Protein AF-D1KAQ5-F1 (afdb_monomer)

Sequence (77 aa):
MNLTDKIQILKPHSALLKGNLMGIEKEGLRVSRKGGISQAPHPSAFGCALTHPNITTDFSESLIELVTPPMHSADEV

Structure (mmCIF, N/CA/C/O backbone):
data_AF-D1KAQ5-F1
#
_entry.id   AF-D1KAQ5-F1
#
loop_
_atom_site.group_PDB
_atom_site.id
_atom_site.type_symbol
_atom_site.label_atom_id
_atom_site.label_alt_id
_atom_site.label_comp_id
_atom_site.label_asym_id
_atom_site.label_entity_id
_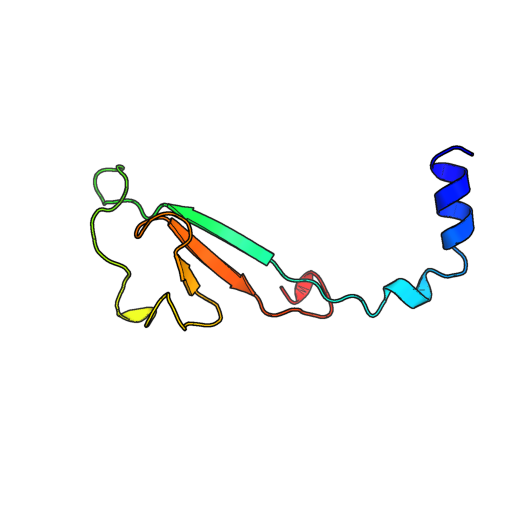atom_site.label_seq_id
_atom_site.pdbx_PDB_ins_code
_atom_site.Cartn_x
_atom_site.Cartn_y
_atom_site.Cartn_z
_atom_site.occupancy
_atom_site.B_iso_or_equiv
_atom_site.auth_seq_id
_atom_site.auth_comp_id
_atom_site.auth_asym_id
_atom_site.auth_atom_id
_atom_site.pdbx_PDB_model_num
ATOM 1 N N . MET A 1 1 ? 31.327 16.239 -14.910 1.00 74.25 1 MET A N 1
ATOM 2 C CA . MET A 1 1 ? 30.168 15.689 -15.638 1.00 74.25 1 MET A CA 1
ATOM 3 C C . MET A 1 1 ? 28.906 16.190 -14.959 1.00 74.25 1 MET A C 1
ATOM 5 O O . MET A 1 1 ? 28.692 15.874 -13.791 1.00 74.25 1 MET A O 1
ATOM 9 N N . ASN A 1 2 ? 28.147 17.046 -15.637 1.00 95.00 2 ASN A N 1
ATOM 10 C CA . ASN A 1 2 ? 26.897 17.604 -15.118 1.00 95.00 2 ASN A CA 1
ATOM 11 C C . ASN A 1 2 ? 25.746 16.578 -15.259 1.00 95.00 2 ASN A C 1
ATOM 13 O O . ASN A 1 2 ? 25.938 15.477 -15.780 1.00 95.00 2 ASN A O 1
ATOM 17 N N . LEU A 1 3 ? 24.553 16.907 -14.756 1.00 92.69 3 LEU A N 1
ATOM 18 C CA . LEU A 1 3 ? 23.383 16.021 -14.839 1.00 92.69 3 LEU A CA 1
ATOM 19 C C . LEU A 1 3 ? 23.009 15.686 -16.292 1.00 92.69 3 LEU A C 1
ATOM 21 O O . LEU A 1 3 ? 22.703 14.537 -16.602 1.00 92.69 3 LEU A O 1
ATOM 25 N N . THR A 1 4 ? 23.077 16.672 -17.183 1.00 95.88 4 THR A N 1
ATOM 26 C CA . THR A 1 4 ? 22.762 16.513 -18.604 1.00 95.88 4 THR A CA 1
ATOM 27 C C . THR A 1 4 ? 23.679 15.490 -19.262 1.00 95.88 4 THR A C 1
ATOM 29 O O . THR A 1 4 ? 23.191 14.595 -19.946 1.00 95.88 4 THR A O 1
ATOM 32 N N . ASP A 1 5 ? 24.983 15.558 -19.000 1.00 95.12 5 ASP A N 1
ATOM 33 C CA . ASP 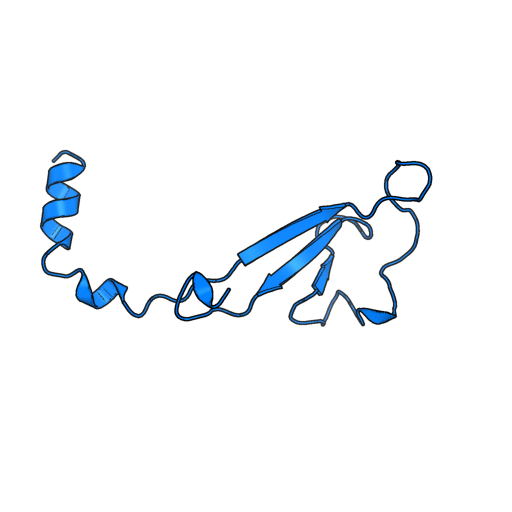A 1 5 ? 25.968 14.614 -19.532 1.00 95.12 5 ASP A CA 1
ATOM 34 C C . ASP A 1 5 ? 25.642 13.174 -19.093 1.00 95.12 5 ASP A C 1
ATOM 36 O O . ASP A 1 5 ? 25.668 12.249 -19.905 1.00 95.12 5 ASP A O 1
ATOM 40 N N . LYS A 1 6 ? 25.263 12.982 -17.819 1.00 92.06 6 LYS A N 1
ATOM 41 C CA . LYS A 1 6 ? 24.862 11.670 -17.281 1.00 92.06 6 LYS A CA 1
ATOM 42 C C . LYS A 1 6 ? 23.599 11.134 -17.958 1.00 92.06 6 LYS A C 1
ATOM 44 O O . LYS A 1 6 ? 23.538 9.953 -18.287 1.00 92.06 6 LYS A O 1
ATOM 49 N N . ILE A 1 7 ? 22.607 11.992 -18.197 1.00 92.25 7 ILE A N 1
ATOM 50 C CA . ILE A 1 7 ? 21.374 11.614 -18.903 1.00 92.25 7 ILE A CA 1
ATOM 51 C C . ILE A 1 7 ? 21.681 11.219 -20.355 1.00 92.25 7 ILE A C 1
ATOM 53 O O . ILE A 1 7 ? 21.131 10.232 -20.846 1.00 92.25 7 ILE A O 1
ATOM 57 N N . GLN A 1 8 ? 22.577 11.939 -21.043 1.00 94.25 8 GLN A N 1
ATOM 58 C CA . GLN A 1 8 ? 22.944 11.608 -22.426 1.00 94.25 8 GLN A CA 1
ATOM 59 C C . GLN A 1 8 ? 23.613 10.236 -22.543 1.00 94.25 8 GLN A C 1
ATOM 61 O O . GLN A 1 8 ? 23.338 9.522 -23.504 1.00 94.25 8 GLN A O 1
ATOM 66 N N . ILE A 1 9 ? 24.418 9.831 -21.556 1.00 93.88 9 ILE A N 1
ATOM 67 C CA . ILE A 1 9 ? 25.032 8.492 -21.521 1.00 93.88 9 ILE A CA 1
ATOM 68 C C . ILE A 1 9 ? 23.968 7.385 -21.467 1.00 93.88 9 ILE A C 1
ATOM 70 O O . ILE A 1 9 ? 24.128 6.343 -22.096 1.00 93.88 9 ILE A O 1
ATOM 74 N N . LEU A 1 10 ? 22.863 7.602 -20.747 1.00 90.31 10 LEU A N 1
ATOM 75 C CA . LEU A 1 10 ? 21.804 6.599 -20.577 1.00 90.31 10 LEU A CA 1
ATOM 76 C C . LEU A 1 10 ? 20.815 6.552 -21.747 1.00 90.31 10 LEU A C 1
ATOM 78 O O . LEU A 1 10 ? 20.147 5.538 -21.950 1.00 90.31 10 LEU A O 1
ATOM 82 N N . LYS A 1 11 ? 20.712 7.629 -22.533 1.00 91.75 11 LYS A N 1
ATOM 83 C CA . LYS A 1 11 ? 19.712 7.781 -23.600 1.00 91.75 11 LYS A CA 1
ATOM 84 C C . LYS A 1 11 ? 19.696 6.618 -24.614 1.00 91.75 11 LYS A C 1
ATOM 86 O O . LYS A 1 11 ? 18.601 6.114 -24.890 1.00 91.75 11 LYS A O 1
ATOM 91 N N . PRO A 1 12 ? 20.852 6.131 -25.122 1.00 94.06 12 PRO A N 1
ATOM 92 C CA . PRO A 1 12 ? 20.901 4.981 -26.032 1.00 94.06 12 PRO A CA 1
ATOM 93 C C . PRO A 1 12 ? 20.393 3.672 -25.409 1.00 94.06 12 PRO A C 1
ATOM 95 O O . PRO A 1 12 ? 19.975 2.771 -26.127 1.00 94.06 12 PRO A O 1
ATOM 98 N N . HIS A 1 13 ? 20.391 3.575 -24.078 1.00 91.06 13 HIS A N 1
ATOM 99 C CA . HIS A 1 13 ? 19.989 2.391 -23.318 1.00 91.06 13 HIS A CA 1
ATOM 100 C C . HIS A 1 13 ? 18.569 2.493 -22.736 1.00 91.06 13 HIS A C 1
ATOM 102 O O . HIS A 1 13 ? 18.149 1.622 -21.979 1.00 91.06 13 HIS A O 1
ATOM 108 N N . SER A 1 14 ? 17.799 3.525 -23.100 1.00 88.94 14 SER A N 1
ATOM 109 C CA . SER A 1 14 ? 16.451 3.792 -22.565 1.00 88.94 14 SER A CA 1
ATOM 110 C C . SER A 1 14 ? 15.465 2.626 -22.707 1.00 88.94 14 SER A C 1
ATOM 112 O O . SER A 1 14 ? 14.588 2.462 -21.862 1.00 88.94 14 SER A O 1
ATOM 114 N N . ALA A 1 15 ? 15.623 1.776 -23.726 1.00 89.69 15 ALA A N 1
ATOM 115 C CA . ALA A 1 15 ? 14.796 0.584 -23.904 1.00 89.69 15 ALA A CA 1
ATOM 116 C C . ALA A 1 15 ? 14.893 -0.402 -22.724 1.00 89.69 15 ALA A C 1
ATOM 118 O O . ALA A 1 15 ? 13.909 -1.076 -22.432 1.00 89.69 15 ALA A O 1
ATOM 119 N N . LEU A 1 16 ? 16.030 -0.445 -22.017 1.00 86.94 16 LEU A N 1
ATOM 120 C CA . LEU A 1 16 ? 16.216 -1.299 -20.838 1.00 86.94 16 LEU A CA 1
ATOM 121 C C . LEU A 1 16 ? 15.318 -0.883 -19.663 1.00 86.94 16 LEU A C 1
ATOM 123 O O . LEU A 1 16 ? 15.003 -1.712 -18.820 1.00 86.94 16 LEU A O 1
ATOM 127 N N . LEU A 1 17 ? 14.866 0.376 -19.625 1.00 84.31 17 LEU A N 1
ATOM 128 C CA . LEU A 1 17 ? 13.996 0.898 -18.565 1.00 84.31 17 LEU A CA 1
ATOM 129 C C . LEU A 1 17 ? 12.515 0.545 -18.776 1.00 84.31 17 LEU A C 1
ATOM 131 O O . LEU A 1 17 ? 11.706 0.748 -17.876 1.00 84.31 17 LEU A O 1
ATOM 135 N N . LYS A 1 18 ? 12.138 0.018 -19.951 1.00 85.44 18 LYS A N 1
ATOM 136 C CA . LYS A 1 18 ? 10.739 -0.319 -20.270 1.00 85.44 18 LYS A CA 1
ATOM 137 C C . LYS A 1 18 ? 10.195 -1.513 -19.483 1.00 85.44 18 LYS A C 1
ATOM 139 O O . LYS A 1 18 ? 8.987 -1.684 -19.434 1.00 85.44 18 LYS A O 1
ATOM 144 N N . GLY A 1 19 ? 11.067 -2.344 -18.912 1.00 86.69 19 GLY A N 1
ATOM 145 C CA . GLY A 1 19 ? 10.675 -3.514 -18.121 1.00 86.69 19 GLY A CA 1
ATOM 146 C C . GLY A 1 19 ? 10.463 -3.228 -16.634 1.00 86.69 19 GLY A C 1
ATOM 147 O O . GLY A 1 19 ? 10.253 -4.169 -15.875 1.00 86.69 19 GLY A O 1
ATOM 148 N N . ASN A 1 20 ? 10.570 -1.967 -16.203 1.00 91.25 20 ASN A N 1
ATOM 149 C CA . ASN A 1 20 ? 10.397 -1.609 -14.801 1.00 91.25 20 ASN A CA 1
ATOM 150 C C . ASN A 1 20 ? 8.959 -1.874 -14.349 1.00 91.25 20 ASN A C 1
ATOM 152 O O . ASN A 1 20 ? 8.012 -1.633 -15.095 1.00 91.25 20 ASN A O 1
ATOM 156 N N . LEU A 1 21 ? 8.819 -2.328 -13.106 1.00 94.88 21 LEU A N 1
ATOM 157 C CA . LEU A 1 21 ? 7.529 -2.434 -12.443 1.00 94.88 21 LEU A CA 1
ATOM 158 C C . LEU A 1 21 ? 7.324 -1.247 -11.501 1.00 94.88 21 LEU A C 1
ATOM 160 O O . LEU A 1 21 ? 8.291 -0.681 -10.986 1.00 94.88 21 LEU A O 1
ATOM 164 N N . MET A 1 22 ? 6.068 -0.883 -11.277 1.00 95.81 22 MET A N 1
ATOM 165 C CA . MET A 1 22 ? 5.649 0.241 -10.445 1.00 95.81 22 MET A CA 1
ATOM 166 C C . MET A 1 22 ? 4.609 -0.236 -9.437 1.00 95.81 22 MET A C 1
ATOM 168 O O . MET A 1 22 ?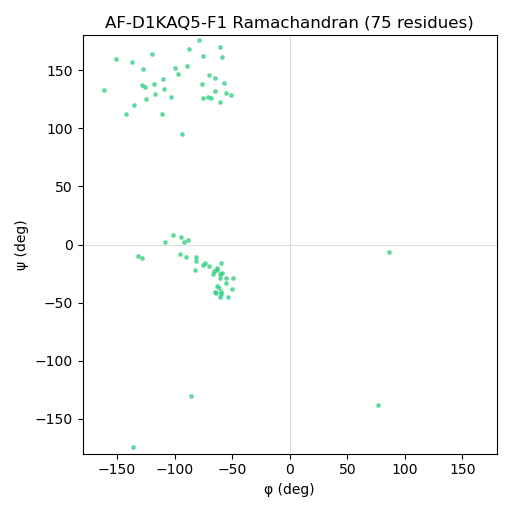 3.710 -0.985 -9.794 1.00 95.81 22 MET A O 1
ATOM 172 N N . GLY A 1 23 ? 4.718 0.202 -8.190 1.00 97.38 23 GLY A N 1
ATOM 173 C CA . GLY A 1 23 ? 3.703 -0.008 -7.162 1.00 97.38 23 GLY A CA 1
ATOM 174 C C . GLY A 1 23 ? 3.512 1.274 -6.363 1.00 97.38 23 GLY A C 1
ATOM 175 O O . GLY A 1 23 ? 4.402 2.129 -6.351 1.00 97.38 23 GLY A O 1
ATOM 176 N N . ILE A 1 24 ? 2.349 1.420 -5.734 1.00 98.00 24 ILE A N 1
ATOM 177 C CA . ILE A 1 24 ? 2.015 2.565 -4.891 1.00 98.00 24 ILE A CA 1
ATOM 178 C C . ILE A 1 24 ? 1.572 2.066 -3.520 1.00 98.00 24 ILE A C 1
ATOM 180 O O . ILE A 1 24 ? 0.745 1.160 -3.399 1.00 98.00 24 ILE A O 1
ATOM 184 N N . GLU A 1 25 ? 2.100 2.737 -2.503 1.00 98.50 25 GLU A N 1
ATOM 185 C CA . GLU A 1 25 ? 1.634 2.681 -1.125 1.00 98.50 25 GLU A CA 1
ATOM 186 C C . GLU A 1 25 ? 0.979 4.025 -0.794 1.00 98.50 25 GLU A C 1
ATOM 188 O O . GLU A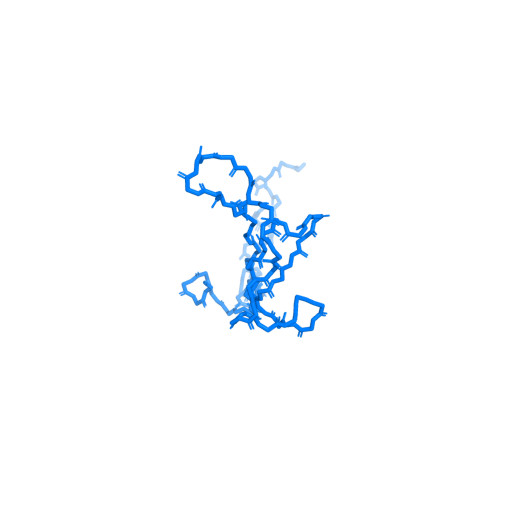 1 25 ? 1.498 5.097 -1.131 1.00 98.50 25 GLU A O 1
ATOM 193 N N . LYS A 1 26 ? -0.200 3.983 -0.173 1.00 98.50 26 LYS A N 1
ATOM 194 C CA . LYS A 1 26 ? -0.917 5.183 0.261 1.00 98.50 26 LYS A CA 1
ATOM 195 C C . LYS A 1 26 ? -1.462 5.007 1.664 1.00 98.50 26 LYS A C 1
ATOM 197 O O . LYS A 1 26 ? -2.360 4.200 1.895 1.00 98.50 26 LYS A O 1
ATOM 202 N N . GLU A 1 27 ? -1.018 5.884 2.549 1.00 98.56 27 GLU A N 1
ATOM 203 C CA . GLU A 1 27 ? -1.460 5.932 3.936 1.00 98.56 27 GLU A CA 1
ATOM 204 C C . GLU A 1 27 ? -2.567 6.970 4.167 1.00 98.56 27 GLU A C 1
ATOM 206 O O . GLU A 1 27 ? -2.614 8.040 3.547 1.00 98.56 27 GLU A O 1
ATOM 211 N N . GLY A 1 28 ? -3.470 6.664 5.097 1.00 98.19 28 GLY A N 1
ATOM 212 C CA . GLY A 1 28 ? -4.521 7.578 5.524 1.00 98.19 28 GLY A CA 1
ATOM 213 C C . GLY A 1 28 ? -5.133 7.209 6.871 1.00 98.19 28 GLY A C 1
ATOM 214 O O . GLY A 1 28 ? -5.526 6.068 7.118 1.00 98.19 28 GLY A O 1
ATOM 215 N N . LEU A 1 29 ? -5.268 8.204 7.752 1.00 98.38 29 LEU A N 1
ATOM 216 C CA . LEU A 1 29 ? -5.947 8.021 9.032 1.00 98.38 29 LEU A CA 1
ATOM 217 C C 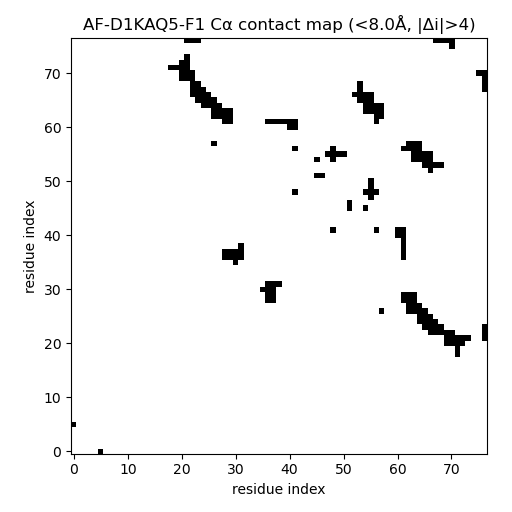. LEU A 1 29 ? -7.454 7.851 8.826 1.00 98.38 29 LEU A C 1
ATOM 219 O O . LEU A 1 29 ? -8.130 8.708 8.253 1.00 98.38 29 LEU A O 1
ATOM 223 N N . ARG A 1 30 ? -8.009 6.776 9.386 1.00 98.12 30 ARG A N 1
ATOM 224 C CA . ARG A 1 30 ? -9.455 6.627 9.557 1.00 98.12 30 ARG A CA 1
ATOM 225 C C . ARG A 1 30 ? -9.949 7.692 10.529 1.00 98.12 30 ARG A C 1
ATOM 227 O O . ARG A 1 30 ? -9.414 7.843 11.629 1.00 98.12 30 ARG A O 1
ATOM 234 N N . VAL A 1 31 ? -11.022 8.383 10.160 1.00 98.12 31 VAL A N 1
ATOM 235 C CA . VAL A 1 31 ? -11.638 9.436 10.978 1.00 98.12 31 VAL A CA 1
ATOM 236 C C . VAL A 1 31 ? -12.994 8.998 11.520 1.00 98.12 31 VAL A C 1
ATOM 238 O O . VAL A 1 31 ? -13.772 8.308 10.863 1.00 98.12 31 VAL A O 1
ATOM 241 N N . SER A 1 32 ? -13.285 9.403 12.750 1.00 97.25 32 SER A N 1
ATOM 242 C CA . SER A 1 32 ? -14.607 9.261 13.354 1.00 97.25 32 SER A CA 1
ATOM 243 C C . SER A 1 32 ? -15.580 10.301 12.791 1.00 97.25 32 SER A C 1
ATOM 245 O O . SER A 1 32 ? -15.180 11.357 12.301 1.00 97.25 32 SER A O 1
ATOM 247 N N . ARG A 1 33 ? -16.888 10.076 12.970 1.00 96.50 33 ARG A N 1
ATOM 248 C CA . ARG A 1 33 ? -17.931 11.056 12.599 1.00 96.50 33 ARG A CA 1
ATOM 249 C C . ARG A 1 33 ? -17.810 12.407 13.319 1.00 96.50 33 ARG A C 1
ATOM 251 O O . ARG A 1 33 ? -18.445 13.367 12.905 1.00 96.50 33 ARG A O 1
ATOM 258 N N . LYS A 1 34 ? -17.027 12.479 14.399 1.00 96.38 34 LYS A N 1
ATOM 259 C CA . LYS A 1 34 ? -16.760 13.708 15.159 1.00 96.38 34 LYS A CA 1
ATOM 260 C C . LYS A 1 34 ? -15.512 14.459 14.664 1.00 96.38 34 LYS A C 1
ATOM 262 O O . LYS A 1 34 ? -15.142 15.454 15.269 1.00 96.38 34 LYS A O 1
ATOM 267 N N . GLY A 1 35 ? -14.846 13.975 13.611 1.00 95.00 35 GLY A N 1
ATOM 268 C CA . GLY A 1 35 ? -13.677 14.620 12.998 1.00 95.00 35 GLY A CA 1
ATOM 269 C C . GLY A 1 35 ? -12.321 14.274 13.625 1.00 95.00 35 GLY A C 1
ATOM 270 O O . GLY A 1 35 ? -11.295 14.652 13.075 1.00 95.00 35 GLY A O 1
ATOM 271 N N . GLY A 1 36 ? -12.285 13.537 14.740 1.00 98.00 36 GLY A N 1
ATOM 272 C CA . GLY A 1 36 ? -11.038 13.019 15.327 1.00 98.00 36 GLY A CA 1
ATOM 273 C C . GLY A 1 36 ? -10.623 11.657 14.758 1.00 98.00 36 GLY A C 1
ATOM 274 O O . GLY A 1 36 ? -11.438 10.988 14.117 1.00 98.00 36 GLY A O 1
ATOM 275 N N . ILE A 1 37 ? -9.392 11.218 15.055 1.00 98.25 37 ILE A N 1
ATOM 276 C CA . ILE A 1 37 ? -8.875 9.887 14.683 1.00 98.25 37 ILE A CA 1
ATOM 277 C C . ILE A 1 37 ? -9.810 8.797 15.218 1.00 98.25 37 ILE A C 1
ATOM 279 O O . ILE A 1 37 ? -10.198 8.804 16.390 1.00 98.25 37 ILE A O 1
ATOM 283 N N . SER A 1 38 ? -10.185 7.860 14.349 1.00 98.25 38 SER A N 1
ATOM 284 C CA . SER A 1 38 ? -11.010 6.712 14.717 1.00 98.25 38 SER A CA 1
ATOM 285 C C . SER A 1 38 ? -10.353 5.916 15.847 1.00 98.25 38 SER A C 1
ATOM 287 O O . SER A 1 38 ? -9.148 5.710 15.835 1.00 98.25 38 SER A O 1
ATOM 289 N N . GLN A 1 39 ? -11.145 5.452 16.811 1.00 97.69 39 GLN A N 1
ATOM 290 C CA . GLN A 1 39 ? -10.713 4.491 17.839 1.00 97.69 39 GLN A CA 1
ATOM 291 C C . GLN A 1 39 ? -11.339 3.105 17.613 1.00 97.69 39 GLN A C 1
ATOM 293 O O . GLN A 1 39 ? -11.161 2.197 18.416 1.00 97.69 39 GLN A O 1
ATOM 298 N N . ALA A 1 40 ? -12.124 2.946 16.541 1.00 97.69 40 ALA A N 1
ATOM 299 C CA . ALA A 1 40 ? -12.670 1.649 16.170 1.00 97.69 40 ALA A CA 1
ATOM 300 C C . ALA A 1 40 ? -11.542 0.743 15.650 1.00 97.69 40 ALA A C 1
ATOM 302 O O . ALA A 1 40 ? -10.659 1.260 14.956 1.00 97.69 40 ALA A O 1
ATOM 303 N N . PRO A 1 41 ? -11.594 -0.577 15.893 1.00 98.12 41 PRO A N 1
ATOM 304 C CA . PRO A 1 41 ? -10.617 -1.516 15.344 1.00 98.12 41 PRO A CA 1
ATOM 305 C C . PRO A 1 41 ? -10.624 -1.517 13.807 1.00 98.12 41 PRO A C 1
ATOM 307 O O . PRO A 1 41 ? -11.502 -0.917 13.166 1.00 98.12 41 PRO A O 1
ATOM 310 N N . HIS A 1 42 ? -9.634 -2.180 13.217 1.00 98.00 42 HIS A N 1
ATOM 311 C CA . HIS A 1 42 ? -9.552 -2.465 11.796 1.00 98.00 42 HIS A CA 1
ATOM 312 C C . HIS A 1 42 ? -10.870 -3.104 11.321 1.00 98.00 42 HIS A C 1
ATOM 314 O O . HIS A 1 42 ? -11.362 -4.045 11.956 1.00 98.00 42 HIS A O 1
ATOM 320 N N . PRO A 1 43 ? -11.500 -2.589 10.248 1.00 97.69 43 PRO A N 1
ATOM 321 C CA . PRO A 1 43 ? -12.772 -3.124 9.780 1.00 97.69 43 PRO A CA 1
ATOM 322 C C . PRO A 1 43 ? -12.647 -4.595 9.373 1.00 97.69 43 PRO A C 1
ATOM 324 O O . PRO A 1 43 ? -11.898 -4.924 8.462 1.00 97.69 43 PRO A O 1
ATOM 327 N N . SER A 1 44 ? -13.446 -5.476 9.979 1.00 97.31 44 SER A N 1
ATOM 328 C CA . SER A 1 44 ? -13.427 -6.916 9.667 1.00 97.31 44 SER A CA 1
ATOM 329 C C . SER A 1 44 ? -13.739 -7.231 8.199 1.00 97.31 44 SER A C 1
ATOM 331 O O . SER A 1 44 ? -13.300 -8.254 7.682 1.00 97.31 44 SER A O 1
ATOM 333 N N . ALA A 1 45 ? -14.454 -6.339 7.509 1.00 97.62 45 ALA A N 1
ATOM 334 C CA . ALA A 1 45 ? -14.720 -6.437 6.075 1.00 97.62 45 ALA A CA 1
ATOM 335 C C . ALA A 1 45 ? -13.450 -6.356 5.203 1.00 97.62 45 ALA A C 1
ATOM 337 O O . ALA A 1 45 ? -13.484 -6.804 4.062 1.00 97.62 45 ALA A O 1
ATOM 338 N N . PHE A 1 46 ? -12.347 -5.809 5.727 1.00 96.81 46 PHE A N 1
ATOM 339 C CA . PHE A 1 46 ? -11.043 -5.762 5.055 1.00 96.81 46 PHE A CA 1
ATOM 340 C C . PHE A 1 46 ? -10.129 -6.937 5.439 1.00 96.81 46 PHE A C 1
ATOM 342 O O . PHE A 1 46 ? -8.984 -7.008 5.006 1.00 96.81 46 PHE A O 1
ATOM 349 N N . GLY A 1 47 ? -10.641 -7.904 6.205 1.00 97.44 47 GLY A N 1
ATOM 350 C CA . GLY A 1 47 ? -9.897 -9.096 6.589 1.00 97.44 47 GLY A CA 1
ATOM 351 C C . GLY A 1 47 ? -8.887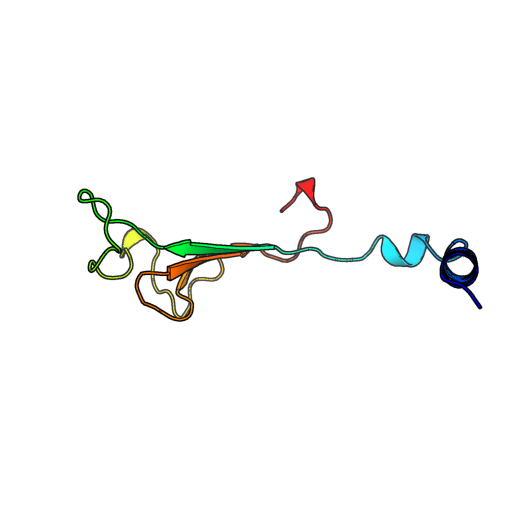 -8.828 7.703 1.00 97.44 47 GLY A C 1
ATOM 352 O O . GLY A 1 47 ? -9.198 -8.184 8.704 1.00 97.44 47 GLY A O 1
ATOM 353 N N . CYS A 1 48 ? -7.696 -9.411 7.571 1.00 97.88 48 CYS A N 1
ATOM 354 C CA . CYS A 1 48 ? -6.648 -9.357 8.582 1.00 97.88 48 CYS A CA 1
ATOM 355 C C . CYS A 1 48 ? -5.482 -8.511 8.073 1.00 97.88 48 CYS A C 1
ATOM 357 O O . CYS A 1 48 ? -4.769 -8.956 7.176 1.00 97.88 48 CYS A O 1
ATOM 359 N N . ALA A 1 49 ? -5.251 -7.349 8.690 1.00 98.00 49 ALA A N 1
ATOM 360 C CA . ALA A 1 49 ? -4.161 -6.443 8.323 1.00 98.00 49 ALA A CA 1
ATOM 361 C C . ALA A 1 49 ? -2.797 -7.156 8.225 1.00 98.00 49 ALA A C 1
ATOM 363 O O . ALA A 1 49 ? -2.056 -6.935 7.279 1.00 98.00 49 ALA A O 1
ATOM 364 N N . LEU A 1 50 ? -2.512 -8.112 9.121 1.00 98.06 50 LEU A N 1
ATOM 365 C CA . LEU A 1 50 ? -1.252 -8.870 9.120 1.00 98.06 50 LEU A CA 1
ATOM 366 C C . LEU A 1 50 ? -1.005 -9.685 7.835 1.00 98.06 50 LEU A C 1
ATOM 368 O O . LEU A 1 50 ? 0.136 -10.027 7.542 1.00 98.06 50 LEU A O 1
ATOM 372 N N . THR A 1 51 ? -2.056 -10.064 7.102 1.00 98.12 51 THR A N 1
ATOM 373 C CA . THR A 1 51 ? -1.952 -11.026 5.985 1.00 98.12 51 THR A CA 1
ATOM 374 C C . THR A 1 51 ? -2.638 -10.580 4.698 1.00 98.12 51 THR A C 1
ATOM 376 O O . THR A 1 51 ? -2.470 -11.231 3.668 1.00 98.12 51 THR A O 1
ATOM 379 N N . HIS A 1 52 ? -3.416 -9.499 4.727 1.00 98.31 52 HIS A N 1
ATOM 380 C CA . HIS A 1 52 ? -4.144 -9.033 3.557 1.00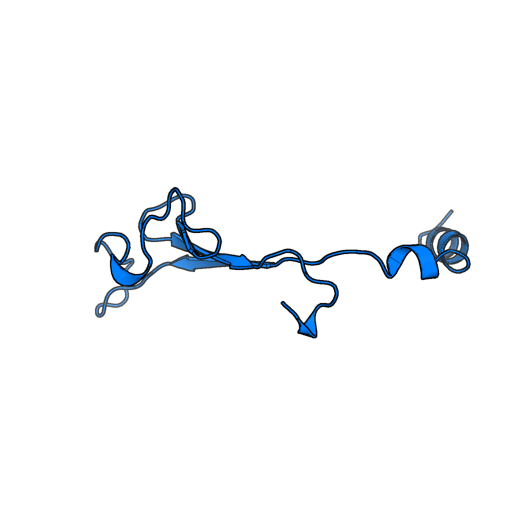 98.31 52 HIS A CA 1
ATOM 381 C C . HIS A 1 52 ? -3.175 -8.348 2.571 1.00 98.31 52 HIS A C 1
ATOM 383 O O . HIS A 1 52 ? -2.470 -7.419 2.957 1.00 98.31 52 HIS A O 1
ATOM 389 N N . PRO A 1 53 ? -3.134 -8.756 1.288 1.00 97.62 53 PRO A N 1
ATOM 390 C CA . PRO A 1 53 ? -2.066 -8.352 0.366 1.00 97.62 53 PRO A CA 1
ATOM 391 C C . PRO A 1 53 ? -2.145 -6.896 -0.114 1.00 97.62 53 PRO A C 1
ATOM 393 O O . PRO A 1 53 ? -1.176 -6.392 -0.669 1.00 97.62 53 PRO A O 1
ATOM 396 N N . ASN A 1 54 ? -3.296 -6.234 0.051 1.00 98.12 54 ASN A N 1
ATOM 397 C CA . ASN A 1 54 ? -3.543 -4.899 -0.516 1.00 98.12 54 ASN A CA 1
ATOM 398 C C . ASN A 1 54 ? -4.041 -3.841 0.475 1.00 98.12 54 ASN A C 1
ATOM 400 O O . ASN A 1 54 ? -4.151 -2.672 0.116 1.00 98.12 54 ASN A O 1
ATOM 404 N N . ILE A 1 55 ? -4.426 -4.246 1.684 1.00 98.56 55 ILE A N 1
ATOM 405 C CA . ILE A 1 55 ? -5.047 -3.360 2.675 1.00 98.56 55 ILE A CA 1
ATOM 406 C C . ILE A 1 55 ? -4.491 -3.774 4.022 1.00 98.56 55 ILE A C 1
ATOM 408 O O . ILE A 1 55 ? -4.789 -4.864 4.496 1.00 98.56 55 ILE A O 1
ATOM 412 N N . THR A 1 56 ? -3.699 -2.912 4.635 1.00 98.56 56 THR A N 1
ATOM 413 C CA . THR A 1 56 ? -3.082 -3.177 5.931 1.00 98.56 56 THR A CA 1
ATOM 414 C C . THR A 1 56 ? -3.194 -1.943 6.824 1.00 98.56 56 THR A C 1
ATOM 416 O O . THR A 1 56 ? -3.901 -0.977 6.513 1.00 98.56 56 THR A O 1
ATOM 419 N N . THR A 1 57 ? -2.562 -2.005 7.983 1.00 98.50 57 THR A N 1
ATOM 420 C CA . THR A 1 57 ? -2.305 -0.865 8.854 1.00 98.50 57 THR A CA 1
ATOM 421 C C . THR A 1 57 ? -0.802 -0.685 8.987 1.00 98.50 57 THR A C 1
ATOM 423 O O . THR A 1 57 ? -0.107 -1.681 9.186 1.00 98.50 57 THR A O 1
ATOM 426 N N . ASP A 1 58 ? -0.337 0.561 8.947 1.00 97.94 58 ASP A N 1
ATOM 427 C CA . ASP A 1 58 ? 1.052 0.904 9.273 1.00 97.94 58 ASP A CA 1
ATOM 428 C C . ASP A 1 58 ? 1.194 1.106 10.804 1.00 97.94 58 ASP A C 1
ATOM 430 O O . ASP A 1 58 ? 0.713 0.283 11.588 1.00 97.94 58 ASP A O 1
ATOM 434 N N . PHE A 1 59 ? 1.791 2.205 11.282 1.00 97.81 59 PHE A N 1
ATOM 435 C CA . PHE A 1 59 ? 2.171 2.402 12.682 1.00 97.81 59 PHE A CA 1
ATOM 436 C C . PHE A 1 59 ? 1.021 2.242 13.686 1.00 97.81 59 PHE A C 1
ATOM 438 O O . PHE A 1 59 ? 1.236 1.827 14.827 1.00 97.81 59 PHE A O 1
ATOM 445 N N . SER A 1 60 ? -0.203 2.610 13.301 1.00 97.62 60 SER A N 1
ATOM 446 C CA . SER A 1 60 ? -1.357 2.576 14.199 1.00 97.62 60 SER A CA 1
ATOM 447 C C . SER A 1 60 ? -2.519 1.806 13.599 1.00 97.62 60 SER A C 1
ATOM 449 O O . SER A 1 60 ? -2.762 1.871 12.398 1.00 97.62 60 SER A O 1
ATOM 451 N N . GLU A 1 61 ? -3.333 1.213 14.471 1.00 98.25 61 GLU A N 1
ATOM 452 C CA . GLU A 1 61 ? -4.597 0.554 14.115 1.00 98.25 61 GLU A CA 1
ATOM 453 C C . GLU A 1 61 ? -5.500 1.428 13.220 1.00 98.25 61 GLU A C 1
ATOM 455 O O . GLU A 1 61 ? -6.307 0.942 12.423 1.00 98.25 61 GLU A O 1
ATOM 460 N N . SER A 1 62 ? -5.395 2.751 13.355 1.00 98.19 62 SER A N 1
ATOM 461 C CA . SER A 1 62 ? -6.213 3.722 12.628 1.00 98.19 62 SER A CA 1
ATOM 462 C C . SER A 1 62 ? -5.568 4.272 11.363 1.00 98.19 62 SER A C 1
ATOM 464 O O . SER A 1 62 ? -6.268 4.949 10.611 1.00 98.19 62 SER A O 1
ATOM 466 N N . LEU A 1 63 ? -4.294 3.981 11.100 1.00 98.69 63 LEU A N 1
ATOM 467 C CA . LEU A 1 63 ? -3.585 4.390 9.892 1.00 98.69 63 LEU A CA 1
ATOM 468 C C . LEU A 1 63 ? -3.684 3.266 8.863 1.00 98.69 63 LEU A C 1
ATOM 470 O O . LEU A 1 63 ? -2.924 2.308 8.917 1.00 98.69 63 LEU A O 1
ATOM 474 N N . ILE A 1 64 ? -4.668 3.360 7.969 1.00 98.31 64 ILE A N 1
ATOM 475 C CA . ILE A 1 64 ? -4.821 2.387 6.885 1.00 98.31 64 ILE A CA 1
ATOM 476 C C . ILE A 1 64 ? -3.772 2.677 5.825 1.00 98.31 64 ILE A C 1
ATOM 478 O O . ILE A 1 64 ? -3.586 3.833 5.445 1.00 98.31 64 ILE A O 1
ATOM 482 N N . GLU A 1 65 ? -3.169 1.615 5.317 1.00 98.75 65 GLU A N 1
ATOM 483 C CA . GLU A 1 65 ? -2.278 1.635 4.169 1.00 98.75 65 GLU A CA 1
ATOM 484 C C . GLU A 1 65 ? -2.888 0.791 3.045 1.00 98.75 65 GLU A C 1
ATOM 486 O O . GLU A 1 65 ? -3.341 -0.340 3.256 1.00 98.75 65 GLU A O 1
ATOM 491 N N . LEU A 1 66 ? -2.948 1.374 1.850 1.00 98.50 66 LEU A N 1
ATOM 492 C CA . LEU A 1 66 ? -3.345 0.697 0.621 1.00 98.50 66 LEU A CA 1
ATOM 493 C C . LEU A 1 66 ? -2.095 0.405 -0.198 1.00 98.50 66 LEU A C 1
ATOM 495 O O . LEU A 1 66 ? -1.341 1.331 -0.487 1.00 98.50 66 LEU A O 1
ATOM 499 N N . VAL A 1 67 ? -1.926 -0.854 -0.595 1.00 98.31 67 VAL A N 1
ATOM 500 C CA . VAL A 1 67 ? -0.736 -1.340 -1.304 1.00 98.31 67 VAL A CA 1
ATOM 501 C C . VAL A 1 67 ? -1.157 -2.001 -2.609 1.00 98.31 67 VAL A C 1
ATOM 503 O O . VAL A 1 67 ? -1.983 -2.924 -2.623 1.00 98.31 67 VAL A O 1
ATOM 506 N N . THR A 1 68 ? -0.597 -1.548 -3.726 1.00 98.31 68 THR A N 1
ATOM 507 C CA . THR A 1 68 ? -0.824 -2.187 -5.026 1.00 98.31 68 THR A CA 1
ATOM 508 C C . THR A 1 68 ? 0.207 -3.287 -5.288 1.00 98.31 68 THR A C 1
ATOM 510 O O . THR A 1 68 ? 1.345 -3.206 -4.820 1.00 98.31 68 THR A O 1
ATOM 513 N N . PRO A 1 69 ? -0.128 -4.304 -6.100 1.00 97.88 69 PRO A N 1
ATOM 514 C CA . PRO A 1 69 ? 0.896 -5.135 -6.717 1.00 97.88 69 PRO A CA 1
ATOM 515 C C . PRO A 1 69 ? 1.842 -4.287 -7.587 1.00 97.88 69 PRO A C 1
ATOM 517 O O . PRO A 1 69 ? 1.470 -3.191 -8.018 1.00 97.88 69 PRO A O 1
ATOM 520 N N . PRO A 1 70 ? 3.035 -4.806 -7.909 1.00 97.31 70 PRO A N 1
ATOM 521 C CA .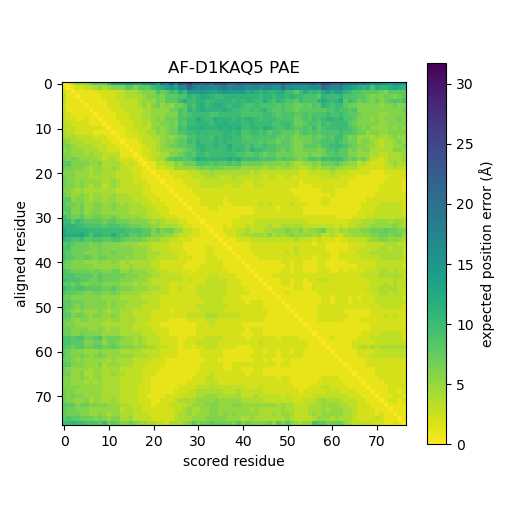 PRO A 1 70 ? 3.876 -4.232 -8.947 1.00 97.31 70 PRO A CA 1
ATOM 522 C C . PRO A 1 70 ? 3.237 -4.424 -10.337 1.00 97.31 70 PRO A C 1
ATOM 524 O O . PRO A 1 70 ? 2.949 -5.553 -10.734 1.00 97.31 70 PRO A O 1
ATOM 527 N N . MET A 1 71 ? 3.062 -3.334 -11.086 1.00 96.50 71 MET A N 1
ATOM 528 C CA . MET A 1 71 ? 2.443 -3.277 -12.419 1.00 96.50 71 MET A CA 1
ATOM 529 C C . MET A 1 71 ? 3.402 -2.734 -13.480 1.00 96.50 71 MET A C 1
ATOM 531 O O . MET A 1 71 ? 4.420 -2.124 -13.157 1.00 96.50 71 MET A O 1
ATOM 535 N N . HIS A 1 72 ? 3.086 -2.931 -14.760 1.00 94.19 72 HIS A N 1
ATOM 536 C CA . HIS A 1 72 ? 3.967 -2.548 -15.870 1.00 94.19 72 HIS A CA 1
ATOM 537 C C . HIS A 1 72 ? 3.889 -1.067 -16.267 1.00 94.19 72 HIS A C 1
ATOM 539 O O . HIS A 1 72 ? 4.760 -0.578 -16.992 1.00 94.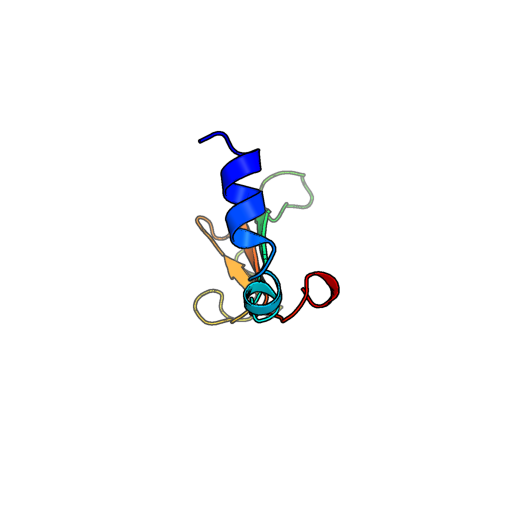19 72 HIS A O 1
ATOM 545 N N . SER A 1 73 ? 2.876 -0.337 -15.804 1.00 92.81 73 SER A N 1
ATOM 546 C CA . SER A 1 73 ? 2.697 1.076 -16.127 1.00 92.81 73 SER A CA 1
ATOM 547 C C . SER A 1 73 ? 1.987 1.829 -15.007 1.00 92.81 73 SER A C 1
ATOM 549 O O . SER A 1 73 ? 1.305 1.230 -14.184 1.00 92.81 73 SER A O 1
ATOM 551 N N . ALA A 1 74 ? 2.140 3.154 -14.986 1.00 91.81 74 ALA A N 1
ATOM 552 C CA . ALA A 1 74 ? 1.486 4.008 -13.997 1.00 91.81 74 ALA A CA 1
ATOM 553 C C . ALA A 1 74 ? -0.045 4.043 -14.146 1.00 91.81 74 ALA A C 1
ATOM 555 O O . ALA A 1 74 ? -0.725 4.294 -13.164 1.00 91.81 74 ALA A O 1
ATOM 556 N N . ASP A 1 75 ? -0.577 3.784 -15.345 1.00 94.75 75 ASP A N 1
ATOM 557 C CA . ASP A 1 75 ? -2.026 3.725 -15.584 1.00 94.75 75 ASP A CA 1
ATOM 558 C C . ASP A 1 75 ? -2.656 2.423 -15.049 1.00 94.75 75 ASP A C 1
ATOM 560 O O . ASP A 1 75 ? -3.875 2.335 -14.907 1.00 94.75 75 ASP A O 1
ATOM 564 N N . GLU A 1 76 ? -1.837 1.399 -14.787 1.00 93.38 76 GLU A N 1
ATOM 565 C CA . GLU A 1 76 ? -2.266 0.112 -14.225 1.00 93.38 76 GLU A CA 1
ATOM 566 C C . GLU A 1 76 ? -2.234 0.076 -12.689 1.00 93.38 76 GLU A C 1
ATOM 568 O O . GLU A 1 76 ? -2.740 -0.885 -12.103 1.00 93.38 76 GLU A O 1
ATOM 573 N N . VAL A 1 77 ? -1.636 1.087 -12.048 1.00 89.44 77 VAL A N 1
ATOM 574 C CA . VAL A 1 77 ? -1.549 1.224 -10.585 1.00 89.44 77 VAL A CA 1
ATOM 575 C C . VAL A 1 77 ? -2.662 2.126 -10.064 1.00 89.44 77 VAL A C 1
ATOM 577 O O . VAL A 1 77 ? -3.337 1.713 -9.094 1.00 89.44 77 VAL A O 1
#

pLDDT: mean 95.44, std 4.24, range [74.25, 98.75]

Solvent-accessible surface area (backbone atoms only — not comparable to full-atom values): 4763 Å² total; per-residue (Å²): 132,57,71,66,57,56,51,59,70,45,55,88,52,51,75,73,61,66,77,49,68,41,64,52,78,49,77,47,72,42,64,37,99,85,73,45,76,32,85,64,75,69,59,69,92,63,58,48,48,94,73,37,87,42,43,32,51,60,101,38,76,34,28,38,28,39,37,54,68,75,25,76,41,82,92,72,99

Radius of gyration: 19.49 Å; Cα contacts (8 Å, |Δi|>4): 99; chains: 1; bounding box: 48×29×44 Å

Mean predicted aligned error: 4.21 Å

Nearest PDB structures (foldseek):
  2d32-assembly1_D  TM=9.006E-01  e=1.447E-05  Escherichia coli
  2d33-assembly1_B  TM=8.919E-01  e=1.447E-05  Escherichia coli
  1v4g-assembly1_D  TM=9.001E-01  e=2.113E-05  Escherichia coli
  2d33-assembly1_D  TM=9.028E-01  e=2.554E-05  Escherichia coli
  2d32-assembly1_B  TM=8.899E-01  e=2.398E-05  Escherichia coli

Secondary structure (DSSP, 8-state):
--HHHHHHHHGGGGGGGGG--B--EEEEE-B-TTSSBP-SPPPGGG--TTT-SSEEE-SSTTEEEEEPPPBSSGGG-

Foldseek 3Di:
DDPVVVVVVCVVVVVVVQQFWDKDKDKDFDADPVGHGDPDAQDCVQPAQVDRPAWHADPDRRIIMGIDDTHSDPVVD